Protein AF-A0A314XPC1-F1 (afdb_monomer)

Mean predicted aligned error: 3.12 Å

Secondary structure (DSSP, 8-state):
------BTTTHHHHHHHHHHHSPTTT--------S--TTTB-SHHHHHHHHHHH-S--

Foldseek 3Di:
DQAPFQALVCLVVVVVVCVVPADPPDGDDDGDHACADPPNTTHDVSSVVVCVVVVRRD

Structure (mmCIF, N/CA/C/O backbone):
data_AF-A0A314XPC1-F1
#
_entry.id   AF-A0A314XPC1-F1
#
loop_
_atom_site.group_PDB
_atom_site.id
_atom_site.type_symbol
_atom_site.label_atom_id
_atom_site.label_alt_id
_atom_site.label_comp_id
_atom_site.label_asym_id
_atom_site.label_entity_id
_atom_site.label_seq_id
_atom_site.pdbx_PDB_ins_code
_atom_site.Cartn_x
_atom_site.Cartn_y
_atom_site.Cartn_z
_atom_site.occupancy
_atom_site.B_iso_or_equiv
_atom_site.auth_seq_id
_atom_site.auth_comp_id
_atom_site.auth_asym_id
_atom_site.auth_atom_id
_atom_site.pdbx_PDB_model_num
ATOM 1 N N . MET A 1 1 ? -8.940 3.940 -13.828 1.00 56.59 1 MET A N 1
ATOM 2 C CA . MET A 1 1 ? -7.759 3.047 -13.872 1.00 56.59 1 MET A CA 1
ATOM 3 C C . MET A 1 1 ? -7.446 2.646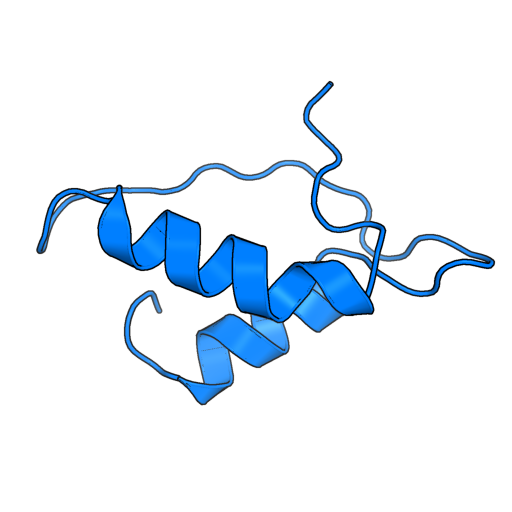 -12.432 1.00 56.59 1 MET A C 1
ATOM 5 O O . MET A 1 1 ? -7.317 3.546 -11.618 1.00 56.59 1 MET A O 1
ATOM 9 N N . ALA A 1 2 ? -7.429 1.353 -12.084 1.00 62.16 2 ALA A N 1
ATOM 10 C CA . ALA A 1 2 ? -7.303 0.884 -10.687 1.00 62.16 2 ALA A CA 1
ATOM 11 C C . ALA A 1 2 ? -5.852 0.575 -10.250 1.00 62.16 2 ALA A C 1
ATOM 13 O O . ALA A 1 2 ? -5.608 0.132 -9.134 1.00 62.16 2 ALA A O 1
ATOM 14 N N .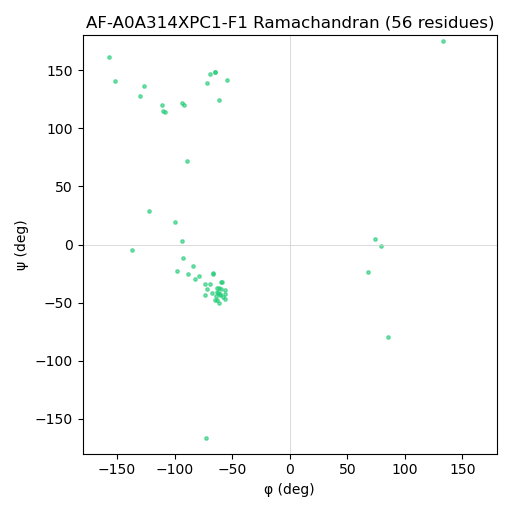 GLU A 1 3 ? -4.870 0.818 -11.119 1.00 76.12 3 GLU A N 1
ATOM 15 C CA . GLU A 1 3 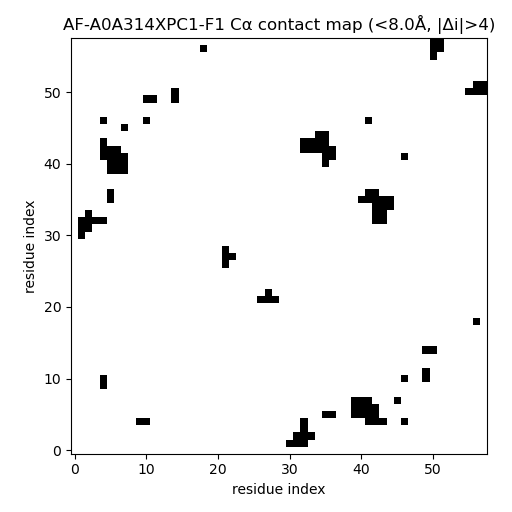? -3.480 0.396 -10.929 1.00 76.12 3 GLU A CA 1
ATOM 16 C C . GLU A 1 3 ? -2.646 1.452 -10.173 1.00 76.12 3 GLU A C 1
ATOM 18 O O . GLU A 1 3 ? -1.800 2.116 -10.758 1.00 76.12 3 GLU A O 1
ATOM 23 N N . THR A 1 4 ? -2.865 1.641 -8.867 1.00 86.81 4 THR A N 1
ATOM 24 C CA . THR A 1 4 ? -2.218 2.722 -8.079 1.00 86.81 4 THR A CA 1
ATOM 25 C C . THR A 1 4 ? -0.909 2.330 -7.378 1.00 86.81 4 THR A C 1
ATOM 27 O O . THR A 1 4 ? -0.170 3.201 -6.930 1.00 86.81 4 THR A O 1
ATOM 30 N N . VAL A 1 5 ? -0.570 1.036 -7.320 1.00 93.75 5 VAL A N 1
ATOM 31 C CA . VAL A 1 5 ? 0.614 0.511 -6.595 1.00 93.75 5 VAL A CA 1
ATOM 32 C C . VAL A 1 5 ? 1.828 0.206 -7.486 1.00 93.75 5 VAL A C 1
ATOM 34 O O . VAL A 1 5 ? 2.705 -0.569 -7.105 1.00 93.75 5 VAL A O 1
ATOM 37 N N . TYR A 1 6 ? 1.896 0.772 -8.693 1.00 93.88 6 TYR A N 1
ATOM 38 C CA . TYR A 1 6 ? 3.010 0.531 -9.621 1.00 93.88 6 TYR A CA 1
ATOM 39 C C . TYR A 1 6 ? 4.307 1.246 -9.204 1.00 93.88 6 TYR A C 1
ATOM 41 O O . TYR A 1 6 ? 5.396 0.714 -9.417 1.00 93.88 6 TYR A O 1
ATOM 49 N N . SER A 1 7 ? 4.200 2.433 -8.600 1.00 94.38 7 SER A N 1
ATOM 50 C CA . SER A 1 7 ? 5.347 3.245 -8.193 1.00 94.38 7 SER A CA 1
ATOM 51 C C . SER A 1 7 ? 5.748 2.936 -6.754 1.00 94.38 7 SER A C 1
ATOM 53 O O . SER A 1 7 ? 4.961 3.140 -5.831 1.00 94.38 7 SER A O 1
ATOM 55 N N . ILE A 1 8 ? 6.988 2.478 -6.550 1.00 94.56 8 ILE A N 1
ATOM 56 C CA . ILE A 1 8 ? 7.510 2.136 -5.217 1.00 94.56 8 ILE A CA 1
ATOM 57 C C . ILE A 1 8 ? 7.533 3.363 -4.296 1.00 94.56 8 ILE A C 1
ATOM 59 O O . ILE A 1 8 ? 7.161 3.252 -3.130 1.00 94.56 8 ILE A O 1
ATOM 63 N N . SER A 1 9 ? 7.944 4.526 -4.809 1.00 95.69 9 SER A N 1
ATOM 64 C CA . SER A 1 9 ? 8.063 5.755 -4.013 1.00 95.69 9 SER A CA 1
ATOM 65 C C . SER A 1 9 ? 6.712 6.277 -3.521 1.00 95.69 9 SER A C 1
ATOM 67 O O . SER A 1 9 ? 6.652 6.936 -2.489 1.00 95.69 9 SER A O 1
ATOM 69 N N . ALA A 1 10 ? 5.621 5.946 -4.217 1.00 95.56 10 ALA A N 1
ATOM 70 C CA . ALA A 1 10 ? 4.277 6.378 -3.851 1.00 95.56 10 ALA A CA 1
ATOM 71 C C . ALA A 1 10 ? 3.602 5.480 -2.797 1.00 95.56 10 ALA A C 1
ATOM 73 O O . ALA A 1 10 ? 2.641 5.920 -2.166 1.00 95.56 10 ALA A O 1
ATOM 74 N N . LEU A 1 11 ? 4.077 4.242 -2.584 1.00 95.50 11 LEU A N 1
ATOM 75 C CA . LEU A 1 11 ? 3.402 3.273 -1.706 1.00 95.50 11 LEU A CA 1
ATOM 76 C C . LEU A 1 11 ? 3.210 3.770 -0.261 1.00 95.50 11 LEU A C 1
ATOM 78 O O . LEU A 1 11 ? 2.096 3.624 0.245 1.00 95.50 11 LEU A O 1
ATOM 82 N N . PRO A 1 12 ? 4.214 4.383 0.406 1.00 96.25 12 PRO A N 1
ATOM 83 C CA . PRO A 1 12 ? 4.031 4.875 1.772 1.00 96.25 12 PRO A CA 1
ATOM 84 C C . PRO A 1 12 ? 2.978 5.986 1.843 1.00 96.25 12 PRO A C 1
ATOM 86 O O . PRO A 1 12 ? 2.133 5.990 2.732 1.00 96.25 12 PRO A O 1
ATOM 89 N N . HIS A 1 13 ? 2.980 6.901 0.871 1.00 97.38 13 HIS A N 1
ATOM 90 C CA . HIS A 1 13 ? 2.026 8.009 0.821 1.00 97.38 13 HIS A CA 1
ATOM 91 C C . HIS A 1 13 ? 0.599 7.530 0.551 1.00 97.38 13 HIS A C 1
ATOM 93 O O . HIS A 1 13 ? -0.335 7.999 1.198 1.00 97.38 13 HIS A O 1
ATOM 99 N N . LEU A 1 14 ? 0.432 6.568 -0.362 1.00 96.12 14 LEU A N 1
ATOM 100 C CA . LEU A 1 14 ? -0.859 5.939 -0.625 1.00 96.12 14 LEU A CA 1
ATOM 101 C C . LEU A 1 14 ? -1.398 5.235 0.626 1.00 96.12 14 LEU A C 1
ATOM 103 O O . LEU A 1 14 ? -2.575 5.379 0.944 1.00 96.12 14 LEU A O 1
ATOM 107 N N . TYR A 1 15 ? -0.546 4.513 1.355 1.00 96.56 15 TYR A N 1
ATOM 108 C CA . TYR A 1 15 ? -0.943 3.837 2.587 1.00 96.56 15 TYR A CA 1
ATOM 109 C C . TYR A 1 15 ? -1.381 4.823 3.683 1.00 96.56 15 TYR A C 1
ATOM 111 O O . TYR A 1 15 ? -2.430 4.638 4.300 1.00 96.56 15 TYR A O 1
ATOM 119 N N . GLU A 1 16 ? -0.642 5.919 3.881 1.00 97.31 16 GLU A N 1
ATOM 120 C CA . GLU A 1 16 ? -1.043 6.979 4.816 1.00 97.31 16 GLU A CA 1
ATOM 121 C C . GLU A 1 16 ? -2.352 7.665 4.406 1.00 97.31 16 GLU A C 1
ATOM 123 O O . GLU A 1 16 ? -3.178 7.979 5.263 1.00 97.31 16 GLU A O 1
ATOM 128 N N . LEU A 1 17 ? -2.573 7.875 3.106 1.00 96.69 17 LEU A N 1
ATOM 129 C CA . LEU A 1 17 ? -3.833 8.418 2.603 1.00 96.69 17 LEU A CA 1
ATOM 130 C C . LEU A 1 17 ? -5.001 7.475 2.913 1.00 96.69 17 LEU A C 1
ATOM 132 O O . LEU A 1 17 ? -6.010 7.917 3.454 1.00 96.69 17 LEU A O 1
ATOM 136 N N . ILE A 1 18 ? -4.845 6.178 2.632 1.00 96.12 18 ILE A N 1
ATOM 137 C CA . ILE A 1 18 ? -5.869 5.168 2.919 1.00 96.12 18 ILE A CA 1
ATOM 138 C C . ILE A 1 18 ? -6.237 5.184 4.404 1.00 96.12 18 ILE A C 1
ATOM 140 O O . ILE A 1 18 ? -7.420 5.250 4.728 1.00 96.12 18 ILE A O 1
ATOM 144 N N . LYS A 1 19 ? -5.249 5.213 5.307 1.00 95.38 19 LYS A N 1
ATOM 145 C CA . LYS A 1 19 ? -5.497 5.280 6.756 1.00 95.38 19 LYS A CA 1
ATOM 146 C C . LYS A 1 19 ? -6.281 6.521 7.188 1.00 95.38 19 LYS A C 1
ATOM 148 O O . LYS A 1 19 ? -7.037 6.444 8.148 1.00 95.38 19 LYS A O 1
ATOM 153 N N . LYS A 1 20 ? -6.115 7.655 6.502 1.00 96.06 20 LYS A N 1
ATOM 154 C CA . LYS A 1 20 ? -6.861 8.894 6.790 1.00 96.06 20 LYS A CA 1
ATOM 155 C C . LYS A 1 20 ? -8.280 8.889 6.221 1.00 96.06 20 LYS A C 1
ATOM 157 O O . LYS A 1 20 ? -9.134 9.598 6.741 1.00 96.06 20 LYS A O 1
ATOM 162 N N . CYS A 1 21 ? -8.515 8.142 5.144 1.00 95.62 21 CYS A N 1
ATOM 163 C CA . CYS A 1 21 ? -9.794 8.129 4.432 1.00 95.62 21 CYS A CA 1
ATOM 164 C C . CYS A 1 21 ? -10.706 6.961 4.825 1.00 95.62 21 CYS A C 1
ATOM 166 O O . CYS A 1 21 ? -11.912 7.036 4.600 1.00 95.62 21 CYS A O 1
ATOM 168 N N . ILE A 1 22 ? -10.150 5.876 5.362 1.00 95.44 22 ILE A N 1
ATOM 169 C CA . ILE A 1 22 ? -10.926 4.696 5.732 1.00 95.44 22 ILE A CA 1
ATOM 170 C C . ILE A 1 22 ? -11.777 4.973 6.974 1.00 95.44 22 ILE A C 1
ATOM 172 O O . ILE A 1 22 ? -11.323 5.596 7.934 1.00 95.44 22 ILE A O 1
ATOM 176 N N . THR A 1 23 ? -13.020 4.487 6.970 1.00 95.06 23 THR A N 1
ATOM 177 C CA . THR A 1 23 ? -13.867 4.520 8.164 1.00 95.06 23 THR A CA 1
ATOM 178 C C . THR A 1 23 ? -13.210 3.690 9.271 1.00 95.06 23 THR A C 1
ATOM 180 O O . THR A 1 23 ? -12.943 2.504 9.044 1.00 95.06 23 THR A O 1
ATOM 183 N N . PRO A 1 24 ? -12.968 4.262 10.464 1.00 89.75 24 PRO A N 1
ATOM 184 C CA . PRO A 1 24 ? -12.400 3.513 11.578 1.00 89.75 24 PRO A CA 1
ATOM 185 C C . PRO A 1 24 ? -13.216 2.251 11.890 1.00 89.75 24 PRO A C 1
ATOM 187 O O . PRO A 1 24 ? -14.445 2.265 11.820 1.00 89.75 24 PRO A O 1
ATOM 190 N N . SER A 1 25 ? -12.524 1.163 12.226 1.00 86.06 25 SER A N 1
ATOM 191 C CA . SER A 1 25 ? -13.076 -0.130 12.677 1.00 86.06 25 SER A CA 1
ATOM 192 C C . SER A 1 25 ? -13.870 -0.968 11.663 1.00 86.06 25 SER A C 1
ATOM 194 O O . SER A 1 25 ? -13.949 -2.180 11.846 1.00 86.06 25 SER A O 1
ATOM 196 N N . HIS A 1 26 ? -14.445 -0.381 10.606 1.00 91.44 26 HIS A N 1
ATOM 197 C CA . HIS A 1 26 ? -15.334 -1.111 9.679 1.00 91.44 26 HIS A CA 1
ATOM 198 C C . HIS A 1 26 ? -15.118 -0.811 8.191 1.00 91.44 26 HIS A C 1
ATOM 200 O O . HIS A 1 26 ? -15.775 -1.415 7.344 1.00 91.44 26 HIS A O 1
ATOM 206 N N . GLY A 1 27 ? -14.239 0.131 7.844 1.00 93.94 27 GLY A N 1
ATOM 207 C CA . GLY A 1 27 ? -13.958 0.422 6.444 1.00 93.94 27 GLY A CA 1
ATOM 208 C C . GLY A 1 27 ? -13.195 -0.717 5.766 1.00 93.94 27 GLY A C 1
ATOM 209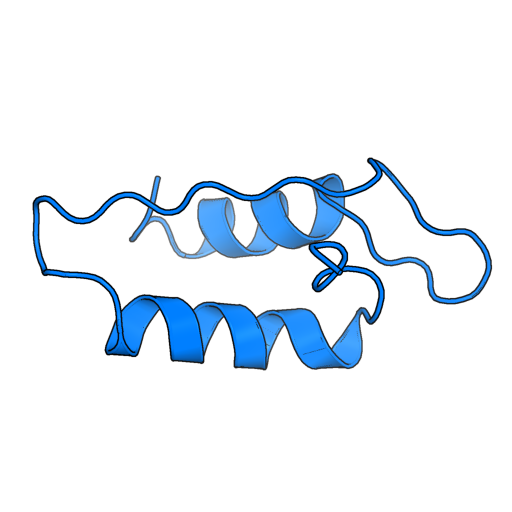 O O . GLY A 1 27 ? -12.366 -1.382 6.382 1.00 93.94 27 GLY A O 1
ATOM 210 N N . VAL A 1 28 ? -13.460 -0.917 4.473 1.00 94.75 28 VAL A N 1
ATOM 211 C CA . VAL A 1 28 ? -12.805 -1.941 3.649 1.00 94.75 28 VAL A CA 1
ATOM 212 C C . VAL A 1 28 ? -12.219 -1.290 2.403 1.00 94.75 28 VAL A C 1
ATOM 214 O O . VAL A 1 28 ? -12.860 -0.458 1.760 1.00 94.75 28 VAL A O 1
ATOM 217 N N . VAL A 1 29 ? -10.995 -1.680 2.049 1.00 93.69 29 VAL A N 1
ATOM 218 C CA . VAL A 1 29 ? -10.307 -1.214 0.842 1.00 93.69 29 VAL A CA 1
ATOM 219 C C . VAL A 1 29 ? -10.251 -2.355 -0.161 1.00 93.69 29 VAL A C 1
ATOM 221 O O . VAL A 1 29 ? -9.557 -3.347 0.048 1.00 93.69 29 VAL A O 1
ATOM 224 N N . TYR A 1 30 ? -10.950 -2.195 -1.282 1.00 93.19 30 TYR A N 1
ATOM 225 C CA . TYR A 1 30 ? -10.846 -3.104 -2.420 1.00 93.19 30 TYR A CA 1
ATOM 226 C C . TYR A 1 30 ? -9.813 -2.562 -3.405 1.00 93.19 30 TYR A C 1
ATOM 228 O O . TYR A 1 30 ? -9.952 -1.448 -3.909 1.00 93.19 30 TYR A O 1
ATOM 236 N N . MET A 1 31 ? -8.775 -3.348 -3.692 1.00 90.88 31 MET A N 1
ATOM 237 C CA . MET A 1 31 ? -7.696 -2.941 -4.590 1.00 90.88 31 MET A CA 1
ATOM 238 C C . MET A 1 31 ? -7.429 -4.011 -5.646 1.00 90.88 31 MET A C 1
ATOM 240 O O . MET A 1 31 ? -7.167 -5.166 -5.322 1.00 90.88 31 MET A O 1
ATOM 244 N N . ALA A 1 32 ? -7.434 -3.605 -6.915 1.00 93.38 32 ALA A N 1
ATOM 245 C CA . ALA A 1 32 ? -7.045 -4.446 -8.040 1.00 93.38 32 ALA A CA 1
ATOM 246 C C . ALA A 1 32 ? -5.733 -3.927 -8.637 1.00 93.38 32 ALA A C 1
ATOM 248 O O . ALA A 1 32 ? -5.664 -2.791 -9.094 1.00 93.38 32 ALA A O 1
ATOM 249 N N . ALA A 1 33 ? -4.685 -4.748 -8.647 1.00 93.69 33 ALA A N 1
ATOM 250 C CA . ALA A 1 33 ? -3.409 -4.397 -9.263 1.00 93.69 33 ALA A CA 1
ATOM 251 C C . ALA A 1 33 ? -2.607 -5.646 -9.640 1.00 93.69 33 ALA A C 1
ATOM 253 O O . ALA A 1 33 ? -2.823 -6.733 -9.100 1.00 93.69 33 ALA A O 1
ATOM 254 N N . LYS A 1 34 ? -1.631 -5.488 -10.541 1.00 92.94 34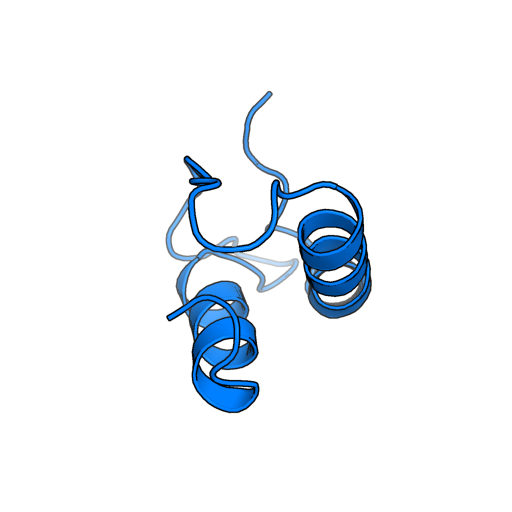 LYS A N 1
ATOM 255 C CA . LYS A 1 34 ? -0.699 -6.567 -10.882 1.00 92.94 34 LYS A CA 1
ATOM 256 C C . LYS A 1 34 ? 0.169 -6.951 -9.683 1.00 92.94 34 LYS A C 1
ATOM 258 O O . LYS A 1 34 ? 0.581 -6.107 -8.881 1.00 92.94 34 LYS A O 1
ATOM 263 N N . LYS A 1 35 ? 0.533 -8.236 -9.625 1.00 93.38 35 LYS A N 1
ATOM 264 C CA . LYS A 1 35 ? 1.495 -8.770 -8.648 1.00 93.38 35 LYS A CA 1
ATOM 265 C C . LYS A 1 35 ? 2.837 -8.041 -8.701 1.00 93.38 35 LYS A C 1
ATOM 267 O O . LYS A 1 35 ? 3.438 -7.789 -7.658 1.00 93.38 35 LYS A O 1
ATOM 272 N N . HIS A 1 36 ? 3.287 -7.709 -9.908 1.00 93.94 36 HIS A N 1
ATOM 273 C CA . HIS A 1 36 ? 4.535 -7.003 -10.154 1.00 93.94 36 HIS A CA 1
ATOM 274 C C . HIS A 1 36 ? 4.450 -6.179 -11.444 1.00 93.94 36 HIS A C 1
ATOM 276 O O . HIS A 1 36 ? 3.890 -6.651 -12.434 1.00 93.94 36 HIS A O 1
ATOM 282 N N . TYR A 1 37 ? 5.026 -4.976 -11.428 1.00 93.94 37 TYR A N 1
ATOM 283 C CA . TYR A 1 37 ? 5.226 -4.134 -12.608 1.00 93.94 37 TYR A CA 1
ATOM 284 C C . TYR A 1 37 ? 6.725 -4.072 -12.924 1.00 93.94 37 TYR A C 1
ATOM 286 O O . TYR A 1 37 ? 7.503 -3.545 -12.127 1.00 93.94 37 TYR A O 1
ATOM 294 N N . PHE A 1 38 ? 7.135 -4.609 -14.075 1.00 93.81 38 PHE A N 1
ATOM 295 C CA . PHE A 1 38 ? 8.530 -4.552 -14.522 1.00 93.81 38 PHE A CA 1
ATOM 296 C C . PHE A 1 38 ? 8.970 -3.102 -14.796 1.00 93.81 38 PHE A C 1
ATOM 298 O O . PHE A 1 38 ? 8.159 -2.255 -15.170 1.00 93.81 38 PHE A O 1
ATOM 305 N N . GLY A 1 39 ? 10.254 -2.806 -14.580 1.00 93.81 39 GLY A N 1
ATOM 306 C CA . GLY A 1 39 ? 10.807 -1.449 -14.658 1.00 93.81 39 GLY A CA 1
ATOM 307 C C . GLY A 1 39 ? 10.651 -0.691 -13.339 1.00 93.81 39 GLY A C 1
ATOM 308 O O . GLY A 1 39 ? 11.586 -0.630 -12.549 1.00 93.81 39 GLY A O 1
ATOM 309 N N . VAL A 1 40 ? 9.456 -0.161 -13.069 1.00 92.31 40 VAL A N 1
ATOM 310 C CA . VAL A 1 40 ? 9.157 0.612 -11.842 1.00 92.31 40 VAL A CA 1
ATOM 311 C C . VAL A 1 40 ? 9.212 -0.225 -10.557 1.00 92.31 40 VAL A C 1
ATOM 313 O O . VAL A 1 40 ? 9.426 0.316 -9.477 1.00 92.31 40 VAL A O 1
ATOM 316 N N . GLY A 1 41 ? 9.021 -1.543 -10.655 1.00 92.81 41 GLY A N 1
ATOM 317 C CA . GLY A 1 41 ? 9.257 -2.512 -9.584 1.00 92.81 41 GLY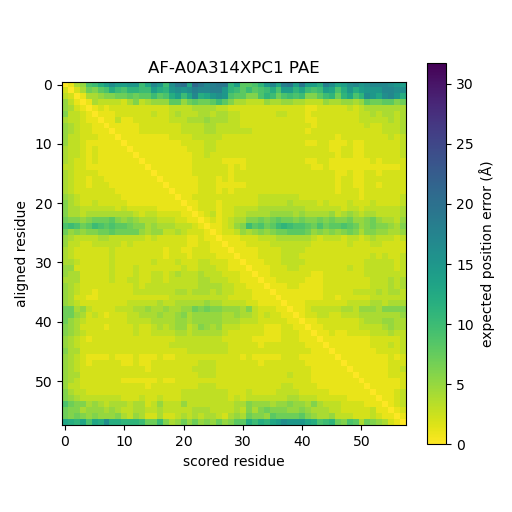 A CA 1
ATOM 318 C C . GLY A 1 41 ? 8.168 -2.625 -8.508 1.00 92.81 41 GLY A C 1
ATOM 319 O O . GLY A 1 41 ? 8.317 -3.446 -7.596 1.00 92.81 41 GLY A O 1
ATOM 320 N N . GLY A 1 42 ? 7.090 -1.838 -8.583 1.00 94.62 42 GLY A N 1
ATOM 321 C CA . GLY A 1 42 ? 5.949 -1.922 -7.666 1.00 94.62 42 GLY A CA 1
ATOM 322 C C . GLY A 1 42 ? 5.061 -3.150 -7.893 1.00 94.62 42 GLY A C 1
ATOM 323 O O . GLY A 1 42 ? 5.425 -4.103 -8.589 1.00 94.62 42 GLY A O 1
ATOM 324 N N . GLY A 1 43 ? 3.875 -3.132 -7.290 1.00 95.00 43 GLY A N 1
ATOM 325 C CA . GLY A 1 43 ? 2.888 -4.211 -7.348 1.00 95.00 43 GLY A CA 1
ATOM 326 C C . GLY A 1 43 ? 2.306 -4.573 -5.983 1.00 95.00 43 GLY A C 1
ATOM 327 O O . GLY A 1 43 ? 2.747 -4.079 -4.941 1.00 95.00 43 GLY A O 1
ATOM 328 N N . THR A 1 44 ? 1.322 -5.474 -5.988 1.00 95.38 44 THR A N 1
ATOM 329 C CA . THR A 1 44 ? 0.577 -5.857 -4.775 1.00 95.38 44 THR A CA 1
ATOM 330 C C . THR A 1 44 ? 1.466 -6.437 -3.682 1.00 95.38 44 THR A C 1
ATOM 332 O O . THR A 1 44 ? 1.282 -6.093 -2.522 1.00 95.38 44 THR A O 1
ATOM 335 N N . ARG A 1 45 ? 2.481 -7.246 -4.022 1.00 94.44 45 ARG A N 1
ATOM 336 C CA . ARG A 1 45 ? 3.363 -7.876 -3.020 1.00 94.44 45 ARG A CA 1
ATOM 337 C C . ARG A 1 45 ? 4.113 -6.853 -2.161 1.00 94.44 45 ARG A C 1
ATOM 339 O O . ARG A 1 45 ? 4.232 -7.038 -0.956 1.00 94.44 45 ARG A O 1
ATOM 346 N N . ARG A 1 46 ? 4.628 -5.781 -2.774 1.00 93.56 46 ARG A N 1
ATOM 347 C CA . ARG A 1 46 ? 5.341 -4.722 -2.037 1.00 93.56 46 ARG A CA 1
ATOM 348 C C . ARG A 1 46 ? 4.387 -3.884 -1.198 1.00 93.56 46 ARG A C 1
ATOM 350 O O . ARG A 1 46 ? 4.742 -3.513 -0.087 1.00 93.56 46 ARG A O 1
ATOM 357 N N . 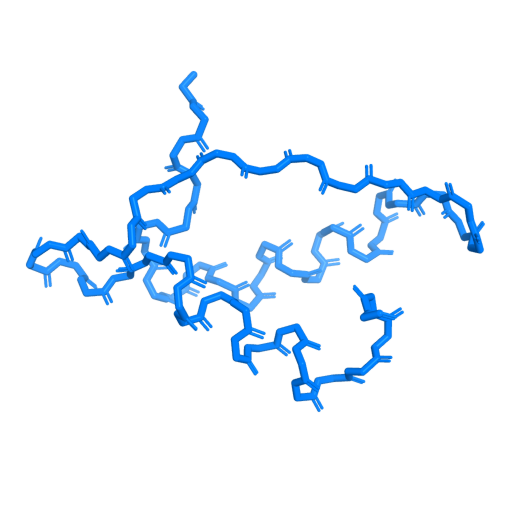PHE A 1 47 ? 3.197 -3.602 -1.724 1.00 95.50 47 PHE A N 1
ATOM 358 C CA . PHE A 1 47 ? 2.183 -2.864 -0.982 1.00 95.50 47 PHE A CA 1
ATOM 359 C C . PHE A 1 47 ? 1.699 -3.647 0.247 1.00 95.50 47 PHE A C 1
ATOM 361 O O . PHE A 1 47 ? 1.730 -3.104 1.345 1.00 95.50 47 PHE A O 1
ATOM 368 N N . LEU A 1 48 ? 1.370 -4.937 0.090 1.00 95.56 48 LEU A N 1
ATOM 369 C CA . LEU A 1 48 ? 0.981 -5.819 1.198 1.00 95.56 48 LEU A CA 1
ATOM 370 C C . LEU A 1 48 ? 2.047 -5.867 2.295 1.00 95.56 48 LEU A C 1
ATOM 372 O O . LEU A 1 48 ? 1.712 -5.702 3.456 1.00 95.56 48 LEU A O 1
ATOM 376 N N . SER A 1 49 ? 3.331 -5.957 1.936 1.00 95.25 49 SER A N 1
ATOM 377 C CA . SER A 1 49 ? 4.414 -5.946 2.927 1.00 95.25 49 SER A CA 1
ATOM 378 C C . SER A 1 49 ? 4.444 -4.676 3.793 1.00 95.25 49 SER A C 1
ATOM 380 O O . SER A 1 49 ? 4.837 -4.752 4.955 1.00 95.25 49 SER A O 1
ATOM 382 N N . ILE A 1 50 ? 4.046 -3.515 3.258 1.00 95.38 50 ILE A N 1
ATOM 383 C CA . ILE A 1 50 ? 3.953 -2.266 4.035 1.00 95.38 50 ILE A CA 1
ATOM 384 C C . ILE A 1 50 ? 2.741 -2.314 4.973 1.00 95.38 50 ILE A C 1
ATOM 386 O O . ILE A 1 50 ? 2.866 -1.940 6.137 1.00 95.38 50 ILE A O 1
ATOM 390 N N . VAL A 1 51 ? 1.597 -2.798 4.477 1.00 95.50 51 VAL A N 1
ATOM 391 C CA . VAL A 1 51 ? 0.360 -2.953 5.260 1.00 95.50 51 VAL A CA 1
ATOM 392 C C . VAL A 1 51 ? 0.574 -3.928 6.425 1.00 95.50 51 VAL A C 1
ATOM 394 O O . VAL A 1 51 ? 0.311 -3.584 7.575 1.00 95.50 51 VAL A O 1
ATOM 397 N N . GLU A 1 52 ? 1.127 -5.108 6.141 1.00 96.38 52 GLU A N 1
ATOM 398 C CA . GLU A 1 52 ? 1.417 -6.165 7.118 1.00 96.38 52 GLU A CA 1
ATOM 399 C C . GLU A 1 52 ? 2.420 -5.707 8.182 1.00 96.38 52 GLU A C 1
ATOM 401 O O . GLU A 1 52 ? 2.279 -6.046 9.354 1.00 96.38 52 GLU A O 1
ATOM 406 N N . LYS A 1 53 ? 3.421 -4.903 7.798 1.00 96.31 53 LYS A N 1
ATOM 407 C CA . LYS A 1 53 ? 4.433 -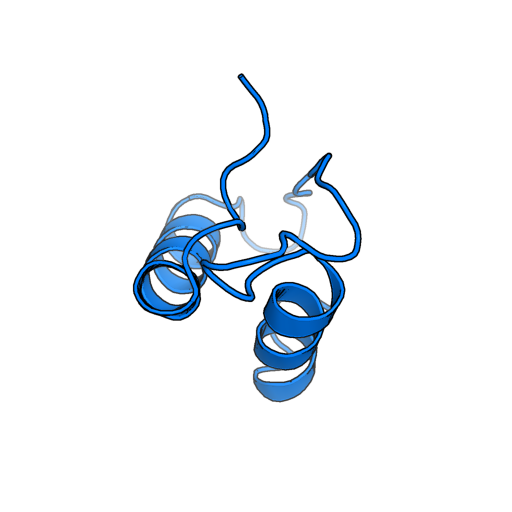4.390 8.728 1.00 96.31 53 LYS A CA 1
ATOM 408 C C . LYS A 1 53 ? 3.873 -3.372 9.731 1.00 96.31 53 LYS A C 1
ATOM 410 O O . LYS A 1 53 ? 4.372 -3.317 10.850 1.00 96.31 53 LYS A O 1
ATOM 415 N N . ASP A 1 54 ? 2.897 -2.551 9.337 1.00 95.12 54 ASP A N 1
ATOM 416 C CA . ASP A 1 54 ? 2.247 -1.581 10.241 1.00 95.12 54 ASP A CA 1
ATOM 417 C C . ASP A 1 54 ? 1.144 -2.235 11.092 1.00 95.12 54 ASP A C 1
ATOM 419 O O . ASP A 1 54 ? 0.892 -1.793 12.208 1.00 95.12 54 ASP A O 1
ATOM 423 N N . GLY A 1 55 ? 0.482 -3.284 10.590 1.00 92.31 55 GLY A N 1
ATOM 424 C CA . GLY A 1 55 ? -0.472 -4.085 11.368 1.00 92.31 55 GLY A CA 1
ATOM 425 C C . GLY A 1 55 ? -1.823 -3.416 11.650 1.00 92.31 55 GLY A C 1
ATOM 426 O O . GLY A 1 55 ? -2.635 -3.976 12.376 1.00 92.31 55 GLY A O 1
ATOM 427 N N . LYS A 1 56 ? -2.082 -2.216 11.110 1.00 89.19 56 LYS A N 1
ATOM 428 C CA . LYS A 1 56 ? -3.300 -1.433 11.409 1.00 89.19 56 LYS A CA 1
ATOM 429 C C . LYS A 1 56 ? -4.491 -1.738 10.505 1.00 89.19 56 LYS A C 1
ATOM 431 O O . LYS A 1 56 ? -5.618 -1.467 10.903 1.00 89.19 56 LYS A O 1
ATOM 436 N N . LEU A 1 57 ? -4.233 -2.218 9.288 1.00 86.50 57 LEU A N 1
ATOM 437 C CA . LEU A 1 57 ? -5.244 -2.522 8.264 1.00 86.50 57 LEU A CA 1
ATOM 438 C C . LEU A 1 57 ? -5.172 -3.995 7.811 1.00 86.50 57 LEU A C 1
ATOM 440 O O . LEU A 1 57 ? -5.456 -4.285 6.649 1.00 86.50 57 LEU A O 1
ATOM 444 N N . VAL A 1 58 ? -4.721 -4.888 8.700 1.00 76.31 58 VAL A N 1
ATOM 445 C CA . VAL A 1 58 ? -4.611 -6.341 8.469 1.00 76.31 58 VAL A CA 1
ATOM 446 C C . VAL A 1 58 ? -5.800 -7.052 9.097 1.00 76.31 58 VAL A C 1
ATOM 4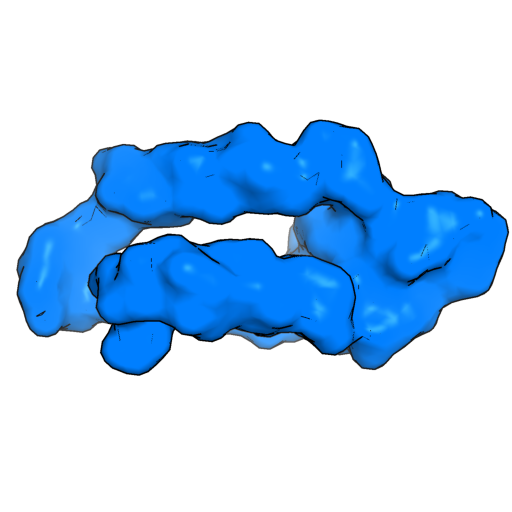48 O O . VAL A 1 58 ? -6.173 -6.650 10.222 1.00 76.31 58 VAL A O 1
#

Sequence (58 aa):
MAETVYSISALPHLYELIKKCITPSHGVVYMAAKKHYFGVGGGTRRFLSIVEKDGKLV

pLDDT: mean 92.22, std 7.43, range [56.59, 97.38]

Radius of gyration: 11.34 Å; Cα contacts (8 Å, |Δi|>4): 58; chains: 1; bounding box: 26×18×27 Å

Solvent-accessible surface area (backbone atoms only — not comparable to full-atom values): 3676 Å² total; per-residue (Å²): 135,68,68,80,46,40,47,57,88,48,42,67,58,52,53,56,48,47,68,72,70,47,52,82,100,74,54,82,87,88,81,60,65,54,68,63,33,84,89,64,64,14,10,46,62,64,50,47,53,55,43,61,72,69,55,82,85,108

Organism: NCBI:txid2094558